Protein AF-A0A852AFG5-F1 (afdb_monomer)

Organism: Calcarius ornatus (NCBI:txid198940)

Structure (mmCIF, N/CA/C/O backbone):
data_AF-A0A852AFG5-F1
#
_entry.id   AF-A0A852AFG5-F1
#
loop_
_atom_site.group_PDB
_atom_site.id
_atom_site.type_symbol
_atom_site.label_atom_id
_atom_site.label_alt_id
_atom_site.label_comp_id
_atom_site.label_asym_id
_atom_site.label_entity_id
_atom_site.label_seq_id
_atom_site.pdbx_PDB_ins_code
_atom_site.Cartn_x
_atom_site.Cartn_y
_atom_site.Cartn_z
_atom_site.occupancy
_atom_site.B_iso_or_equiv
_atom_site.auth_seq_id
_atom_site.auth_comp_id
_atom_site.auth_asym_id
_atom_site.auth_atom_id
_atom_site.pdbx_PDB_model_num
ATOM 1 N N . HIS A 1 1 ? 44.224 0.979 -9.427 1.00 40.16 1 HIS A N 1
ATOM 2 C CA . HIS A 1 1 ? 42.988 0.787 -10.211 1.00 40.16 1 HIS A CA 1
ATOM 3 C C . HIS A 1 1 ? 42.271 -0.409 -9.610 1.00 40.16 1 HIS A C 1
ATOM 5 O O . HIS A 1 1 ? 42.858 -1.481 -9.607 1.00 40.16 1 HIS A O 1
ATOM 11 N N . GLY A 1 2 ? 41.096 -0.213 -9.014 1.00 33.81 2 GLY A N 1
ATOM 12 C CA . GLY A 1 2 ? 40.352 -1.290 -8.356 1.00 33.81 2 GLY A CA 1
ATOM 13 C C . GLY A 1 2 ? 39.454 -0.763 -7.244 1.00 33.81 2 GLY A C 1
ATOM 14 O O . GLY A 1 2 ? 39.761 -0.951 -6.075 1.00 33.81 2 GLY A O 1
ATOM 15 N N . ALA A 1 3 ? 38.385 -0.059 -7.615 1.00 39.53 3 ALA A N 1
ATOM 16 C CA . ALA A 1 3 ? 37.246 0.172 -6.736 1.00 39.53 3 ALA A CA 1
ATOM 17 C C . ALA A 1 3 ? 36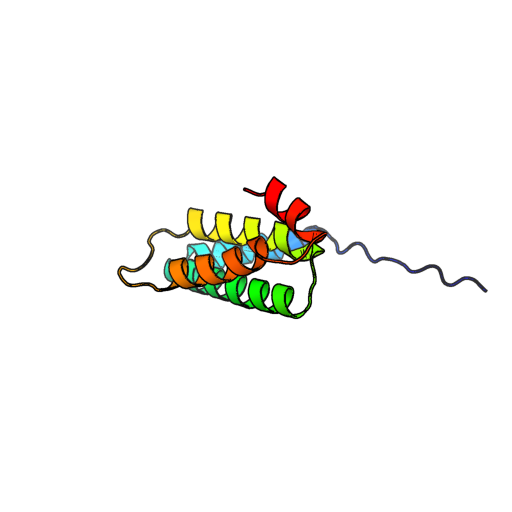.184 -0.856 -7.136 1.00 39.53 3 ALA A C 1
ATOM 19 O O . ALA A 1 3 ? 35.679 -0.798 -8.255 1.00 39.53 3 ALA A O 1
ATOM 20 N N . MET A 1 4 ? 35.903 -1.824 -6.266 1.00 41.78 4 MET A N 1
ATOM 21 C CA . MET A 1 4 ? 34.766 -2.725 -6.426 1.00 41.78 4 MET A CA 1
ATOM 22 C C . MET A 1 4 ? 33.826 -2.447 -5.262 1.00 41.78 4 MET A C 1
ATOM 24 O O . MET A 1 4 ? 34.205 -2.591 -4.103 1.00 41.78 4 MET A O 1
ATOM 28 N N . SER A 1 5 ? 32.656 -1.920 -5.616 1.00 44.03 5 SER A N 1
ATOM 29 C CA . SER A 1 5 ? 31.595 -1.481 -4.724 1.00 44.03 5 SER A CA 1
ATOM 30 C C . SER A 1 5 ? 31.199 -2.568 -3.735 1.00 44.03 5 SER A C 1
ATOM 32 O O . SER A 1 5 ? 30.710 -3.629 -4.123 1.00 44.03 5 SER A O 1
ATOM 34 N N . ASP A 1 6 ? 31.352 -2.252 -2.455 1.00 38.69 6 ASP A N 1
ATOM 35 C CA . ASP A 1 6 ? 30.723 -2.960 -1.352 1.00 38.69 6 ASP A CA 1
ATOM 36 C C . ASP A 1 6 ? 29.225 -2.605 -1.386 1.00 38.69 6 ASP A C 1
ATOM 38 O O . ASP A 1 6 ? 28.796 -1.548 -0.916 1.00 38.69 6 ASP A O 1
ATOM 42 N N . HIS A 1 7 ? 28.418 -3.439 -2.050 1.00 47.38 7 HIS A N 1
ATOM 43 C CA . HIS A 1 7 ? 26.970 -3.427 -1.863 1.00 47.38 7 HIS A CA 1
ATOM 44 C C . HIS A 1 7 ? 26.711 -3.902 -0.434 1.00 47.38 7 HIS A C 1
ATOM 46 O O . HIS A 1 7 ? 26.542 -5.093 -0.185 1.00 47.38 7 HIS A O 1
ATOM 52 N N . ALA A 1 8 ? 26.732 -2.953 0.501 1.00 41.59 8 ALA A N 1
ATOM 53 C CA . ALA A 1 8 ? 26.465 -3.180 1.907 1.00 41.59 8 ALA A CA 1
ATOM 54 C C . ALA A 1 8 ? 25.119 -3.901 2.066 1.00 41.59 8 ALA A C 1
ATOM 56 O O . ALA A 1 8 ? 24.043 -3.308 1.962 1.00 41.59 8 ALA A O 1
ATOM 57 N N . SER A 1 9 ? 25.185 -5.204 2.320 1.00 51.47 9 SER A N 1
ATOM 58 C CA . SER A 1 9 ? 24.075 -5.995 2.822 1.00 51.47 9 SER A CA 1
ATOM 59 C C . SER A 1 9 ? 23.673 -5.420 4.179 1.00 51.47 9 SER A C 1
ATOM 61 O O . SER A 1 9 ? 24.374 -5.605 5.175 1.00 51.47 9 SER A O 1
ATOM 63 N N . VAL A 1 10 ? 22.567 -4.673 4.206 1.00 51.81 10 VAL A N 1
ATOM 64 C CA . VAL A 1 10 ? 21.963 -4.152 5.438 1.00 51.81 10 VAL A CA 1
ATOM 65 C C . VAL A 1 10 ? 21.679 -5.338 6.375 1.00 51.81 10 VAL A C 1
ATOM 67 O O . VAL A 1 10 ? 21.017 -6.286 5.949 1.00 51.81 10 VAL A O 1
ATOM 70 N N . PRO A 1 11 ? 22.150 -5.336 7.638 1.00 49.28 11 PRO A N 1
ATOM 71 C CA . PRO A 1 11 ? 21.946 -6.467 8.536 1.00 49.28 11 PRO A CA 1
ATOM 72 C C . PRO A 1 11 ? 20.460 -6.676 8.850 1.00 49.28 11 PRO A C 1
ATOM 74 O O . PRO A 1 11 ? 19.794 -5.794 9.398 1.00 49.28 11 PRO A O 1
ATOM 77 N N . THR A 1 12 ? 19.965 -7.885 8.581 1.00 58.12 12 THR A N 1
ATOM 78 C CA . THR A 1 12 ? 18.589 -8.348 8.830 1.00 58.12 12 THR A CA 1
ATOM 79 C C . THR A 1 12 ? 18.092 -8.050 10.250 1.00 58.12 12 THR A C 1
ATOM 81 O O . THR A 1 12 ? 16.913 -7.777 10.436 1.00 58.12 12 THR A O 1
ATOM 84 N N . ALA A 1 13 ? 18.974 -8.008 11.255 1.00 52.44 13 ALA A N 1
ATOM 85 C CA . ALA A 1 13 ? 18.602 -7.713 12.641 1.00 52.44 13 ALA A CA 1
ATOM 86 C C . ALA A 1 13 ? 18.045 -6.288 12.843 1.00 52.44 13 ALA A C 1
ATOM 88 O O . ALA A 1 13 ? 17.086 -6.112 13.591 1.00 52.44 13 ALA A O 1
ATOM 89 N N . GLY A 1 14 ? 18.593 -5.278 12.155 1.00 52.34 14 GLY A N 1
ATOM 90 C CA . GLY A 1 14 ? 18.101 -3.895 12.251 1.00 52.34 14 GLY A CA 1
ATOM 91 C C . GLY A 1 14 ? 16.737 -3.706 11.580 1.00 52.34 14 GLY A C 1
ATOM 92 O O . GLY A 1 14 ? 15.913 -2.922 12.048 1.00 52.34 14 GLY A O 1
ATOM 93 N N . LEU A 1 15 ? 16.481 -4.483 10.524 1.00 54.31 15 LEU A N 1
ATOM 94 C CA . LEU A 1 15 ? 15.186 -4.549 9.851 1.00 54.31 15 LEU A CA 1
ATOM 95 C C . LEU A 1 15 ? 14.159 -5.332 10.689 1.00 54.31 15 LEU A C 1
ATOM 97 O O . LEU A 1 15 ? 13.062 -4.852 10.921 1.00 54.31 15 LEU A O 1
ATOM 101 N N . CYS A 1 16 ? 14.505 -6.484 11.264 1.00 54.69 16 CYS A N 1
ATOM 102 C CA . CYS A 1 16 ? 13.579 -7.238 12.119 1.00 54.69 16 CYS A CA 1
ATOM 103 C C . CYS A 1 16 ? 13.159 -6.471 13.386 1.00 54.69 16 CYS A C 1
ATOM 105 O O . CYS A 1 16 ? 11.990 -6.518 13.770 1.00 54.69 16 CYS A O 1
ATOM 107 N N . LEU A 1 17 ? 14.084 -5.729 14.008 1.00 56.28 17 LEU A N 1
ATOM 108 C CA . LEU A 1 17 ? 13.782 -4.867 15.157 1.00 56.28 17 LEU A CA 1
ATOM 109 C C . LEU A 1 17 ? 12.798 -3.750 14.792 1.00 56.28 17 LEU A C 1
ATOM 111 O O . LEU A 1 17 ? 11.932 -3.406 15.601 1.00 56.28 17 LEU A O 1
ATOM 115 N N . ASN A 1 18 ? 12.897 -3.208 13.573 1.00 71.56 18 ASN A N 1
ATOM 116 C CA . ASN A 1 18 ? 11.961 -2.195 13.105 1.00 71.56 18 ASN A CA 1
ATOM 117 C C . ASN A 1 18 ? 10.586 -2.792 12.773 1.00 71.56 18 ASN A C 1
ATOM 119 O O . ASN A 1 18 ? 9.593 -2.195 13.174 1.00 71.56 18 ASN A O 1
ATOM 123 N N . CYS A 1 19 ? 10.516 -3.988 12.175 1.00 68.25 19 CYS A N 1
ATOM 124 C CA . CYS A 1 19 ? 9.256 -4.656 11.849 1.00 68.25 19 CYS A CA 1
ATOM 125 C C . CYS A 1 19 ? 8.464 -4.997 13.109 1.00 68.25 19 CYS A C 1
ATOM 127 O O . CYS A 1 19 ? 7.270 -4.722 13.179 1.00 68.25 19 CYS A O 1
ATOM 129 N N . TRP A 1 20 ? 9.135 -5.549 14.122 1.00 69.81 20 TRP A N 1
ATOM 130 C CA . TRP A 1 20 ? 8.486 -5.925 15.374 1.00 69.81 20 TRP A CA 1
ATOM 131 C C . TRP A 1 20 ? 8.016 -4.692 16.157 1.00 69.81 20 TRP A C 1
ATOM 133 O O . TRP A 1 20 ? 6.887 -4.652 16.635 1.00 69.81 20 TRP A O 1
ATOM 143 N N . SER A 1 21 ? 8.832 -3.632 16.194 1.00 75.25 21 SER A N 1
ATOM 144 C CA . SER A 1 21 ? 8.447 -2.356 16.817 1.00 75.25 21 SER A CA 1
ATOM 145 C C . SER A 1 21 ? 7.280 -1.676 16.090 1.00 75.25 21 SER A C 1
ATOM 147 O O . SER A 1 21 ? 6.405 -1.100 16.734 1.00 75.25 21 SER A O 1
ATOM 149 N N . LEU A 1 22 ? 7.241 -1.750 14.754 1.00 75.38 22 LEU A N 1
ATOM 150 C CA . LEU A 1 22 ? 6.116 -1.278 13.942 1.00 75.38 22 LEU A CA 1
ATOM 151 C C . LEU A 1 22 ? 4.859 -2.095 14.217 1.00 75.38 22 LEU A C 1
ATOM 153 O O . LEU A 1 22 ? 3.799 -1.518 14.420 1.00 75.38 22 LEU A O 1
ATOM 1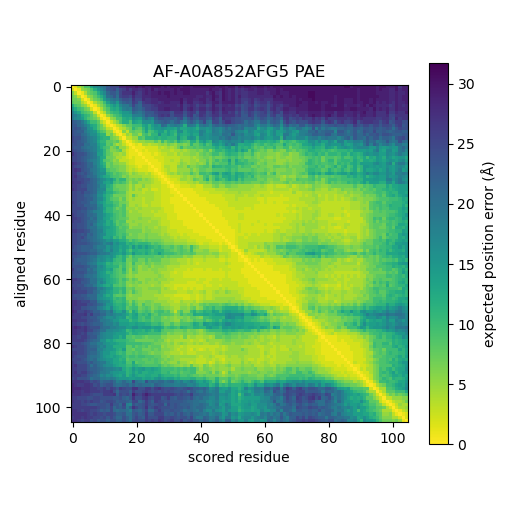57 N N . GLN A 1 23 ? 4.975 -3.419 14.258 1.00 77.00 23 GLN A N 1
ATOM 158 C CA . GLN A 1 23 ? 3.847 -4.300 14.530 1.00 77.00 23 GLN A CA 1
ATOM 159 C C . GLN A 1 23 ? 3.256 -4.029 15.917 1.00 77.00 23 GLN A C 1
ATOM 161 O O . GLN A 1 23 ? 2.041 -3.890 16.039 1.00 77.00 23 GLN A O 1
ATOM 166 N N . GLU A 1 24 ? 4.096 -3.856 16.936 1.00 80.00 24 GLU A N 1
ATOM 167 C CA . GLU A 1 24 ? 3.663 -3.473 18.282 1.00 80.00 24 GLU A CA 1
ATOM 168 C C . GLU A 1 24 ? 3.001 -2.091 18.309 1.00 80.00 24 GLU A C 1
ATOM 170 O O . GLU A 1 24 ? 1.967 -1.912 18.949 1.00 80.00 24 GLU A O 1
ATOM 175 N N . LEU A 1 25 ? 3.552 -1.101 17.598 1.00 81.12 25 LEU A N 1
ATOM 176 C CA . LEU A 1 25 ? 2.956 0.235 17.509 1.00 81.12 25 LEU A CA 1
ATOM 177 C C . LEU A 1 25 ? 1.569 0.187 16.862 1.00 81.12 25 LEU A C 1
ATOM 179 O O . LEU A 1 25 ? 0.629 0.822 17.338 1.00 81.12 25 LEU A O 1
ATOM 183 N N . VAL A 1 26 ? 1.447 -0.560 15.771 1.00 80.56 26 VAL A N 1
ATOM 184 C CA . VAL A 1 26 ? 0.229 -0.621 14.970 1.00 80.56 26 VAL A CA 1
ATOM 185 C C . VAL A 1 26 ? -0.848 -1.458 15.676 1.00 80.56 26 VAL A C 1
ATOM 187 O O . VAL A 1 26 ? -2.017 -1.096 15.636 1.00 80.56 26 VAL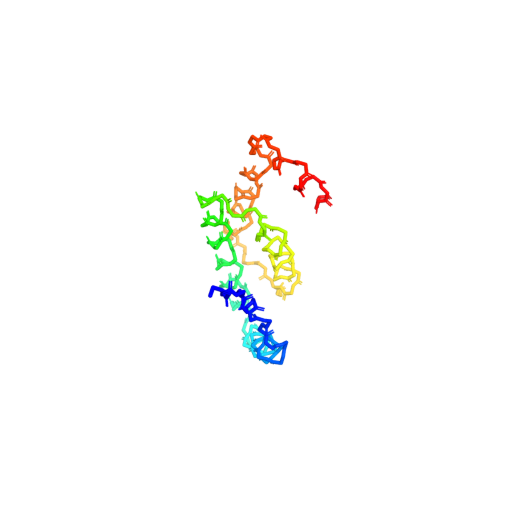 A O 1
ATOM 190 N N . SER A 1 27 ? -0.459 -2.483 16.440 1.00 77.06 27 SER A N 1
ATOM 191 C CA . SER A 1 27 ? -1.385 -3.315 17.228 1.00 77.06 27 SER A CA 1
ATOM 192 C C . SER A 1 27 ? -2.014 -2.585 18.424 1.00 77.06 27 SER A C 1
ATOM 194 O O . SER A 1 27 ? -3.032 -3.031 18.948 1.00 77.06 27 SER A O 1
ATOM 196 N N . ARG A 1 28 ? -1.428 -1.468 18.880 1.00 80.50 28 ARG A N 1
ATOM 197 C CA . ARG A 1 28 ? -1.915 -0.707 20.048 1.00 80.50 28 ARG A CA 1
ATOM 198 C C . ARG A 1 28 ? -3.172 0.115 19.779 1.00 80.50 28 ARG A C 1
ATOM 200 O O . ARG A 1 28 ? -3.902 0.398 20.723 1.00 80.50 28 ARG A O 1
ATOM 207 N N . ASP A 1 29 ? -3.402 0.520 18.534 1.00 79.75 29 ASP A N 1
ATOM 208 C CA . ASP A 1 29 ? -4.547 1.344 18.149 1.00 79.75 29 ASP A CA 1
ATOM 209 C C . ASP A 1 29 ? -5.006 0.964 16.738 1.00 79.75 29 ASP A C 1
ATOM 211 O O . ASP A 1 29 ? -4.225 0.993 15.788 1.00 79.75 29 ASP A O 1
ATOM 215 N N . ALA A 1 30 ? -6.289 0.635 16.590 1.00 73.12 30 ALA A N 1
ATOM 216 C CA . ALA A 1 30 ? -6.892 0.273 15.309 1.00 73.12 30 ALA A CA 1
ATOM 217 C C . ALA A 1 30 ? -6.681 1.340 14.212 1.00 73.12 30 ALA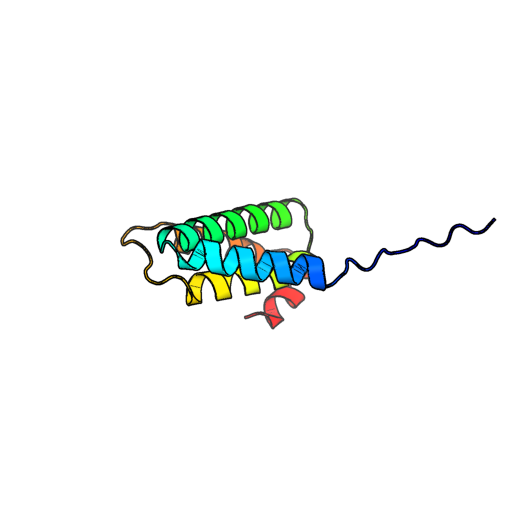 A C 1
ATOM 219 O O . ALA A 1 30 ? -6.521 1.003 13.038 1.00 73.12 30 ALA A O 1
ATOM 220 N N . GLY A 1 31 ? -6.639 2.620 14.583 1.00 78.38 31 GLY A N 1
ATOM 221 C CA . GLY A 1 31 ? -6.363 3.742 13.693 1.00 78.38 31 GLY A CA 1
ATOM 222 C C . GLY A 1 31 ? -4.930 3.764 13.161 1.00 78.38 31 GLY A C 1
ATOM 223 O O . GLY A 1 31 ? -4.696 4.278 12.066 1.00 78.38 31 GLY A O 1
ATOM 224 N N . ASN A 1 32 ? -3.972 3.137 13.848 1.00 84.88 32 ASN A N 1
ATOM 225 C CA . ASN A 1 32 ? -2.592 3.061 13.366 1.00 84.88 32 ASN A CA 1
ATOM 226 C C . ASN A 1 32 ? -2.469 2.193 12.110 1.00 84.88 32 ASN A C 1
ATOM 228 O O . ASN A 1 32 ? -1.623 2.483 11.262 1.00 84.88 32 ASN A O 1
ATOM 232 N N . TYR A 1 33 ? -3.326 1.176 11.944 1.00 81.94 33 TYR A N 1
ATOM 233 C CA . TYR A 1 33 ? -3.383 0.397 10.702 1.00 81.94 33 TYR A CA 1
ATOM 234 C C . TYR A 1 33 ? -3.837 1.264 9.529 1.00 81.94 33 TYR A C 1
ATOM 236 O O . TYR A 1 33 ? -3.267 1.172 8.446 1.00 81.94 33 TYR A O 1
ATOM 244 N N . LEU A 1 34 ? -4.801 2.163 9.741 1.00 82.94 34 LEU A N 1
ATOM 245 C CA . LEU A 1 34 ? -5.260 3.083 8.696 1.00 82.94 34 LEU A CA 1
ATOM 246 C C . LEU A 1 34 ? -4.150 4.053 8.287 1.00 82.94 34 LEU A C 1
ATOM 248 O O . LEU A 1 34 ? -3.883 4.207 7.098 1.00 82.94 34 LEU A O 1
ATOM 252 N N . ILE A 1 35 ? -3.441 4.632 9.260 1.00 86.06 35 ILE A N 1
ATOM 253 C CA . ILE A 1 35 ? -2.287 5.508 9.002 1.00 86.06 35 ILE A CA 1
ATOM 254 C C . ILE A 1 35 ? -1.188 4.747 8.247 1.00 86.06 35 ILE A C 1
ATOM 256 O O . ILE A 1 35 ? -0.565 5.289 7.330 1.00 86.06 35 ILE A O 1
ATOM 260 N N . LEU A 1 36 ? -0.939 3.488 8.617 1.00 86.06 36 LEU A N 1
ATOM 261 C CA . LEU A 1 36 ? 0.019 2.632 7.926 1.00 86.06 36 LEU A CA 1
ATOM 262 C C . LEU A 1 36 ? -0.398 2.411 6.466 1.00 86.06 36 LEU A C 1
ATOM 264 O O . LEU A 1 36 ? 0.419 2.619 5.571 1.00 86.06 36 LEU A O 1
ATOM 268 N N . VAL A 1 37 ? -1.663 2.063 6.215 1.00 85.94 37 VAL A N 1
ATOM 269 C CA . VAL A 1 37 ? -2.190 1.877 4.857 1.00 85.94 37 VAL A CA 1
ATOM 270 C C . VAL A 1 37 ? -2.092 3.168 4.042 1.00 85.94 37 VAL A C 1
ATOM 272 O O . VAL A 1 37 ? -1.643 3.133 2.898 1.00 85.94 37 VAL A O 1
ATOM 275 N N . GLU A 1 38 ? -2.423 4.325 4.616 1.00 86.81 38 GLU A N 1
ATOM 276 C CA . GLU A 1 38 ? -2.281 5.613 3.928 1.00 86.81 38 GLU A CA 1
ATOM 277 C C . GLU A 1 38 ? -0.834 5.919 3.539 1.00 86.81 38 GLU A C 1
ATOM 279 O O . GLU A 1 38 ? -0.584 6.378 2.421 1.00 86.81 38 GLU A O 1
ATOM 284 N N . LYS A 1 39 ? 0.125 5.634 4.427 1.00 88.88 39 LYS A N 1
ATOM 285 C CA . LYS A 1 39 ? 1.555 5.788 4.133 1.00 88.88 39 LYS A CA 1
ATOM 286 C C . LYS A 1 39 ? 2.017 4.839 3.037 1.00 88.88 39 LYS A C 1
ATOM 288 O O . LYS A 1 39 ? 2.776 5.260 2.166 1.00 88.88 39 LYS A O 1
ATOM 293 N N . ILE A 1 40 ? 1.550 3.590 3.049 1.00 88.44 40 ILE A N 1
ATOM 294 C CA . ILE A 1 40 ? 1.856 2.620 1.992 1.00 88.44 40 ILE A CA 1
ATOM 295 C C . ILE A 1 40 ? 1.314 3.125 0.656 1.00 88.44 40 ILE A C 1
ATOM 297 O O . ILE A 1 40 ? 2.049 3.131 -0.326 1.00 88.44 40 ILE A O 1
ATOM 301 N N . LEU A 1 41 ? 0.077 3.626 0.613 1.00 86.62 41 LEU A N 1
ATOM 302 C CA . LEU A 1 41 ? -0.518 4.178 -0.607 1.00 86.62 41 LEU A CA 1
ATOM 303 C C . LEU A 1 41 ? 0.221 5.422 -1.109 1.00 86.62 41 LEU A C 1
ATOM 305 O O . LEU A 1 41 ? 0.468 5.540 -2.307 1.00 86.62 41 LEU A O 1
ATOM 309 N N . ALA A 1 42 ? 0.607 6.332 -0.211 1.00 88.00 42 ALA A N 1
ATOM 310 C CA . ALA A 1 42 ? 1.419 7.493 -0.569 1.00 88.00 42 ALA A CA 1
ATOM 311 C C . ALA A 1 42 ? 2.765 7.058 -1.164 1.00 88.00 42 ALA A C 1
ATOM 313 O O . ALA A 1 42 ? 3.140 7.523 -2.239 1.00 88.00 42 ALA A O 1
ATOM 314 N N . LYS A 1 43 ? 3.440 6.093 -0.526 1.00 87.31 43 LYS A N 1
ATOM 315 C CA . LYS A 1 43 ? 4.718 5.574 -1.015 1.00 87.31 43 LYS A CA 1
ATOM 316 C C . LYS A 1 43 ? 4.587 4.849 -2.350 1.00 87.31 43 LYS A C 1
ATOM 318 O O . LYS A 1 43 ? 5.443 4.979 -3.215 1.00 87.31 43 LYS A O 1
ATOM 323 N N . THR A 1 44 ? 3.500 4.109 -2.518 1.00 84.44 44 THR A N 1
ATOM 324 C CA . THR A 1 44 ? 3.174 3.407 -3.759 1.00 84.44 44 THR A CA 1
ATOM 325 C C . THR A 1 44 ? 2.973 4.403 -4.899 1.00 84.44 44 THR A C 1
ATOM 327 O O . THR A 1 44 ? 3.488 4.186 -5.990 1.00 84.44 44 THR A O 1
ATOM 330 N N . LYS A 1 45 ? 2.320 5.540 -4.637 1.00 84.25 45 LYS A N 1
ATOM 331 C CA . LYS A 1 45 ? 2.180 6.620 -5.617 1.00 84.25 45 LYS A CA 1
ATOM 332 C C . LYS A 1 45 ? 3.516 7.294 -5.954 1.00 84.25 45 LYS A C 1
ATOM 334 O O . LYS A 1 45 ? 3.775 7.538 -7.123 1.00 84.25 45 LYS A O 1
ATOM 339 N N . GLU A 1 46 ? 4.381 7.550 -4.971 1.00 87.00 46 GLU A N 1
ATOM 340 C CA . GLU A 1 46 ? 5.737 8.067 -5.236 1.00 87.00 46 GLU A CA 1
ATOM 341 C C . GLU A 1 46 ? 6.535 7.117 -6.135 1.00 87.00 46 GLU A C 1
ATOM 343 O O . GLU A 1 46 ? 7.135 7.551 -7.111 1.00 87.00 46 GLU A O 1
ATOM 348 N N . VAL A 1 47 ? 6.505 5.816 -5.823 1.00 83.62 47 VAL A N 1
ATOM 349 C CA . VAL A 1 47 ? 7.144 4.763 -6.626 1.00 83.62 47 VAL A CA 1
ATOM 350 C C . VAL A 1 47 ? 6.558 4.712 -8.034 1.00 83.62 47 VAL A C 1
ATOM 352 O O . VAL A 1 47 ? 7.287 4.486 -9.004 1.00 83.62 47 VAL A O 1
ATOM 355 N N . GLN A 1 48 ? 5.251 4.958 -8.149 1.00 77.44 48 GLN A N 1
ATOM 356 C CA . GLN A 1 48 ? 4.582 5.071 -9.431 1.00 77.44 48 GLN A CA 1
ATOM 357 C C . GLN A 1 48 ? 5.135 6.259 -10.243 1.00 77.44 48 GLN A C 1
ATOM 359 O O . GLN A 1 48 ? 5.528 6.115 -11.395 1.00 77.44 48 GLN A O 1
ATOM 364 N N . GLU A 1 49 ? 5.224 7.439 -9.634 1.00 82.12 49 GLU A N 1
ATOM 365 C CA . GLU A 1 49 ? 5.743 8.651 -10.278 1.00 82.12 49 GLU A CA 1
ATOM 366 C C . GLU A 1 49 ? 7.239 8.540 -10.625 1.00 82.12 49 GLU A C 1
ATOM 368 O O . GLU A 1 49 ? 7.671 9.030 -11.669 1.00 82.12 49 GLU A O 1
ATOM 373 N N . SER A 1 50 ? 8.030 7.854 -9.793 1.00 81.75 50 SER A N 1
ATOM 374 C CA . SER A 1 50 ? 9.469 7.656 -9.997 1.00 81.75 50 SER A CA 1
ATOM 375 C C . SER A 1 50 ? 9.824 6.460 -10.886 1.00 81.75 50 SER A C 1
ATOM 377 O O . SER A 1 50 ? 11.006 6.245 -11.147 1.00 81.75 50 SER A O 1
ATOM 379 N N . CYS A 1 51 ? 8.836 5.679 -11.342 1.00 76.75 51 CYS A N 1
ATOM 380 C CA . CYS A 1 51 ? 9.034 4.455 -12.128 1.00 76.75 51 CYS A CA 1
ATOM 381 C C . CYS A 1 51 ? 9.969 3.423 -11.449 1.00 76.75 51 CYS A C 1
ATOM 383 O O . CYS A 1 51 ? 10.777 2.783 -12.122 1.00 76.75 51 CYS A O 1
ATOM 385 N N . ASP A 1 52 ? 9.888 3.257 -10.121 1.00 73.75 52 ASP A N 1
ATOM 386 C CA . ASP A 1 52 ? 10.738 2.308 -9.373 1.00 73.75 52 ASP A CA 1
ATOM 387 C C . ASP A 1 52 ? 10.065 0.933 -9.202 1.00 73.75 52 ASP A C 1
ATOM 389 O O . ASP A 1 52 ? 9.511 0.571 -8.161 1.00 73.75 52 ASP A O 1
ATOM 393 N N . TYR A 1 53 ? 10.100 0.140 -10.269 1.00 72.06 53 TYR A N 1
ATOM 394 C CA . TYR A 1 53 ? 9.356 -1.119 -10.368 1.00 72.06 53 TYR A CA 1
ATOM 395 C C . TYR A 1 53 ? 9.757 -2.187 -9.339 1.00 72.06 53 TYR A C 1
ATOM 397 O O . TYR A 1 53 ? 8.945 -3.054 -9.015 1.00 72.06 53 TYR A O 1
ATOM 405 N N . GLY A 1 54 ? 10.974 -2.121 -8.785 1.00 76.94 54 GLY A N 1
ATOM 406 C CA . GLY A 1 54 ? 11.457 -3.091 -7.797 1.00 76.94 54 GLY A CA 1
ATOM 407 C C . GLY A 1 54 ? 10.697 -3.036 -6.469 1.00 76.94 54 GLY A C 1
ATOM 408 O O . GLY A 1 54 ? 10.693 -4.007 -5.712 1.00 76.94 54 GLY A O 1
ATOM 409 N N . LEU A 1 55 ? 10.020 -1.916 -6.197 1.00 78.88 55 LEU A N 1
ATOM 410 C CA . LEU A 1 55 ? 9.301 -1.688 -4.947 1.00 78.88 55 LEU A CA 1
ATOM 411 C C . LEU A 1 55 ? 7.792 -1.945 -5.047 1.00 78.88 55 LEU A C 1
ATOM 413 O O . LEU A 1 55 ? 7.112 -1.954 -4.024 1.00 78.88 55 LEU A O 1
ATOM 417 N N . VAL A 1 56 ? 7.258 -2.215 -6.241 1.00 77.06 56 VAL A N 1
ATOM 418 C CA . VAL A 1 56 ? 5.811 -2.404 -6.450 1.00 77.06 56 VAL A CA 1
ATOM 419 C C . VAL A 1 56 ? 5.305 -3.662 -5.751 1.00 77.06 56 VAL A C 1
ATOM 421 O O . VAL A 1 56 ? 4.383 -3.589 -4.940 1.00 77.06 56 VAL A O 1
ATOM 424 N N . THR A 1 57 ? 5.948 -4.803 -6.001 1.00 77.31 57 THR A N 1
ATOM 425 C CA . THR A 1 57 ? 5.644 -6.090 -5.358 1.00 77.31 57 THR A CA 1
ATOM 426 C C . THR A 1 57 ? 5.680 -6.011 -3.828 1.00 77.31 57 THR A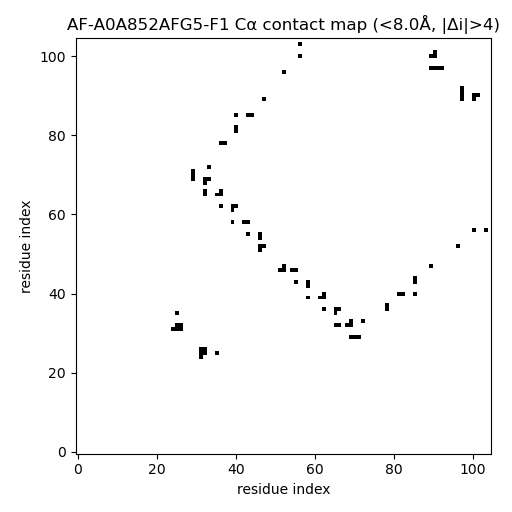 C 1
ATOM 428 O O . THR A 1 57 ? 4.675 -6.348 -3.196 1.00 77.31 57 THR A O 1
ATOM 431 N N . PRO A 1 58 ? 6.772 -5.545 -3.184 1.00 80.56 58 PRO A N 1
ATOM 432 C CA . PRO A 1 58 ? 6.808 -5.470 -1.727 1.00 80.56 58 PRO A CA 1
ATOM 433 C C . PRO A 1 58 ? 5.795 -4.468 -1.155 1.00 80.56 58 PRO A C 1
ATOM 435 O O . PRO A 1 58 ? 5.234 -4.737 -0.095 1.00 80.56 58 PRO A O 1
ATOM 438 N N . LEU A 1 59 ? 5.497 -3.358 -1.841 1.00 82.12 59 LEU A N 1
ATOM 439 C CA . LEU A 1 59 ? 4.469 -2.411 -1.392 1.00 82.12 59 LEU A CA 1
ATOM 440 C C . LEU A 1 59 ? 3.049 -2.978 -1.516 1.00 82.12 59 LEU A C 1
ATOM 442 O O . LEU A 1 59 ? 2.235 -2.755 -0.623 1.00 82.12 59 LEU A O 1
ATOM 446 N N . ALA A 1 60 ? 2.754 -3.748 -2.567 1.00 82.56 60 ALA A N 1
ATOM 447 C CA . ALA A 1 60 ? 1.479 -4.448 -2.720 1.00 82.56 60 ALA A CA 1
ATOM 448 C C . ALA A 1 60 ? 1.268 -5.502 -1.619 1.00 82.56 60 ALA A C 1
ATOM 450 O O . ALA A 1 60 ? 0.211 -5.536 -0.988 1.00 82.56 60 ALA A O 1
ATOM 451 N N . LEU A 1 61 ? 2.294 -6.306 -1.316 1.00 81.31 61 LEU A N 1
ATOM 452 C CA . LEU A 1 61 ? 2.254 -7.280 -0.217 1.00 81.31 61 LEU A CA 1
ATOM 453 C C . LEU A 1 61 ? 2.097 -6.598 1.150 1.00 81.31 61 LEU A C 1
ATOM 455 O O . LEU A 1 61 ? 1.323 -7.050 1.999 1.00 81.31 61 LEU A O 1
ATOM 459 N N . LEU A 1 62 ? 2.798 -5.481 1.365 1.00 83.12 62 LEU A N 1
ATOM 460 C CA . LEU A 1 62 ? 2.697 -4.709 2.599 1.00 83.12 62 LEU A CA 1
ATOM 461 C C . LEU A 1 62 ? 1.304 -4.083 2.759 1.00 83.12 62 LEU A C 1
ATOM 463 O O . LEU A 1 62 ? 0.741 -4.125 3.848 1.00 83.12 62 LEU A O 1
ATOM 467 N N . PHE A 1 63 ? 0.714 -3.570 1.679 1.00 85.19 63 PHE A N 1
ATOM 468 C CA . PHE A 1 63 ? -0.664 -3.081 1.681 1.00 85.19 63 PHE A CA 1
ATOM 469 C C . PHE A 1 63 ? -1.650 -4.195 2.031 1.00 85.19 63 PHE A C 1
ATOM 471 O O . PHE A 1 63 ? -2.471 -4.026 2.929 1.00 85.19 63 PHE A O 1
ATOM 478 N N . TYR A 1 64 ? -1.541 -5.347 1.364 1.00 82.19 64 TYR A N 1
ATOM 479 C CA . TYR A 1 64 ? -2.437 -6.475 1.595 1.00 82.19 64 TYR A CA 1
ATOM 480 C C . TYR A 1 64 ? -2.366 -6.967 3.044 1.00 82.19 64 TYR A C 1
ATOM 482 O O . TYR A 1 64 ? -3.396 -7.121 3.697 1.00 82.19 64 TYR A O 1
ATOM 490 N N . SER A 1 65 ? -1.155 -7.129 3.588 1.00 79.50 65 SER A N 1
ATOM 491 C CA . SER A 1 65 ? -0.982 -7.486 5.000 1.00 79.50 65 SER A CA 1
ATOM 492 C C . SER A 1 65 ? -1.572 -6.428 5.938 1.00 79.50 65 SER A C 1
ATOM 494 O O . SER A 1 65 ? -2.336 -6.775 6.835 1.00 79.50 65 SER A O 1
ATOM 496 N N . ALA A 1 66 ? -1.307 -5.138 5.714 1.00 82.81 66 ALA A N 1
ATOM 497 C CA . ALA A 1 66 ? -1.833 -4.064 6.553 1.00 82.81 66 ALA A CA 1
ATOM 498 C C . ALA A 1 66 ? -3.370 -4.006 6.552 1.00 82.81 66 ALA A C 1
ATOM 500 O O . ALA A 1 66 ? -3.966 -3.763 7.598 1.00 82.81 66 ALA A O 1
ATOM 501 N N . VAL A 1 67 ? -4.010 -4.273 5.409 1.00 81.56 67 VAL A N 1
ATOM 502 C CA . VAL A 1 67 ? -5.474 -4.362 5.297 1.00 81.56 67 VAL A CA 1
ATOM 503 C C . VAL A 1 67 ? -6.018 -5.612 5.992 1.00 81.56 67 VAL A C 1
ATOM 505 O O . VAL A 1 67 ? -7.019 -5.508 6.693 1.00 81.56 67 VAL A O 1
ATOM 508 N N . LEU A 1 68 ? -5.366 -6.774 5.857 1.00 79.38 68 LEU A N 1
ATOM 509 C CA . LEU A 1 68 ? -5.785 -8.004 6.545 1.00 79.38 68 LEU A CA 1
ATOM 510 C C . LEU A 1 68 ? -5.708 -7.893 8.071 1.00 79.38 68 LEU A C 1
ATOM 512 O O . LEU A 1 68 ? -6.540 -8.468 8.770 1.00 79.38 68 LEU A O 1
ATOM 516 N N . TYR A 1 69 ? -4.707 -7.179 8.585 1.00 75.44 69 TYR A N 1
ATOM 517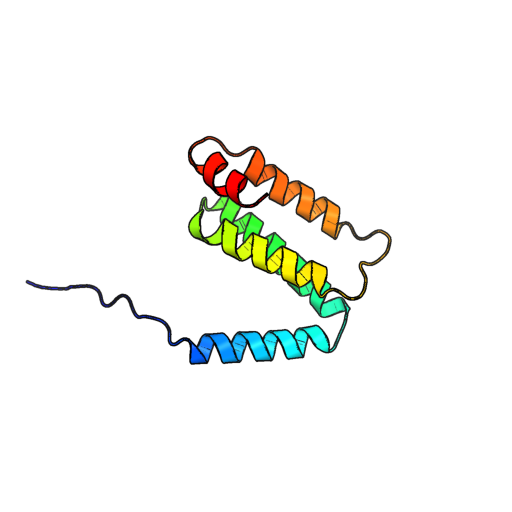 C CA . TYR A 1 69 ? -4.541 -6.961 10.021 1.00 75.44 69 TYR A CA 1
ATOM 518 C C . TYR A 1 69 ? -5.331 -5.756 10.550 1.00 75.44 69 TYR A C 1
ATOM 520 O O . TYR A 1 69 ? -5.409 -5.583 11.766 1.00 75.44 69 TYR A O 1
ATOM 528 N N . ALA A 1 70 ? -5.934 -4.939 9.679 1.00 78.38 70 ALA A N 1
ATOM 529 C CA . ALA A 1 70 ? -6.764 -3.822 10.105 1.00 78.38 70 ALA A CA 1
ATOM 530 C C . ALA A 1 70 ? -8.063 -4.356 10.742 1.00 78.38 70 ALA A C 1
ATOM 532 O O . ALA A 1 70 ? -8.860 -4.998 10.056 1.00 78.38 70 ALA A O 1
ATOM 533 N N . PRO A 1 71 ? -8.322 -4.084 12.035 1.00 70.44 71 PRO A N 1
ATOM 534 C CA . PRO A 1 71 ? -9.436 -4.705 12.750 1.00 70.44 71 PRO A CA 1
ATOM 535 C C . PRO A 1 71 ? -10.802 -4.286 12.191 1.00 70.44 71 PRO A C 1
ATOM 537 O O . PRO A 1 71 ? -11.696 -5.121 12.104 1.00 70.44 71 PRO A O 1
ATOM 540 N N . HIS A 1 72 ? -10.963 -3.027 11.765 1.00 74.25 72 HIS A N 1
ATOM 541 C CA . HIS A 1 72 ? -12.157 -2.536 11.074 1.00 74.25 72 HIS A CA 1
ATOM 542 C C . HIS A 1 72 ? -11.805 -1.350 10.168 1.00 74.25 72 HIS A C 1
ATOM 544 O O . HIS A 1 72 ? -11.067 -0.453 10.578 1.00 74.25 72 HIS A O 1
ATOM 550 N N . LEU A 1 73 ? -12.375 -1.307 8.959 1.00 73.62 73 LEU A N 1
ATOM 551 C CA . LEU A 1 73 ? -12.359 -0.096 8.137 1.00 73.62 73 LEU A CA 1
ATOM 552 C C . LEU A 1 73 ? -13.531 0.820 8.535 1.00 73.62 73 LEU A C 1
ATOM 554 O O . LEU A 1 73 ? -14.657 0.327 8.649 1.00 73.62 73 LEU A O 1
ATOM 558 N N . PRO A 1 74 ? -13.318 2.136 8.716 1.00 77.44 74 PRO A N 1
ATOM 559 C CA . PRO A 1 74 ? -14.399 3.053 9.052 1.00 77.44 74 PRO A CA 1
ATOM 560 C C . PRO A 1 74 ? -15.455 3.091 7.935 1.00 77.44 74 PRO A C 1
ATOM 562 O O . PRO A 1 74 ? -15.090 3.187 6.757 1.00 77.44 74 PRO A O 1
ATOM 565 N N . PRO A 1 75 ? -16.758 3.072 8.263 1.00 74.25 75 PRO A N 1
ATOM 566 C CA . PRO A 1 75 ? -17.802 3.281 7.268 1.00 74.25 75 PRO A CA 1
ATOM 567 C C . PRO A 1 75 ? -17.651 4.674 6.638 1.00 74.25 75 PRO A C 1
ATOM 569 O O . PRO A 1 75 ? -17.513 5.670 7.344 1.00 74.25 75 PRO A O 1
ATOM 572 N N . GLY A 1 76 ? -17.643 4.738 5.303 1.00 76.56 76 GLY A N 1
ATOM 573 C CA . GLY A 1 76 ? -17.392 5.975 4.550 1.00 76.56 76 GLY A CA 1
ATOM 574 C C . GLY A 1 76 ? -15.913 6.306 4.320 1.00 76.56 76 GLY A C 1
ATOM 575 O O . GLY A 1 76 ? -15.610 7.358 3.768 1.00 76.56 76 GLY A O 1
ATOM 576 N N . SER A 1 77 ? -14.984 5.427 4.712 1.00 79.19 77 SER A N 1
ATOM 577 C CA . SER A 1 77 ? -13.563 5.612 4.417 1.00 79.19 77 SER A CA 1
ATOM 578 C C . SER A 1 77 ? -13.279 5.504 2.914 1.00 79.19 77 SER A C 1
ATOM 580 O O . SER A 1 77 ? -13.572 4.490 2.280 1.00 79.19 77 SER A O 1
ATOM 582 N N . GLU A 1 78 ? -12.627 6.522 2.352 1.00 84.88 78 GLU A N 1
ATOM 583 C CA . GLU A 1 78 ? -12.178 6.539 0.951 1.00 84.88 78 GLU A CA 1
ATOM 584 C C . GLU A 1 78 ? -10.896 5.716 0.716 1.00 84.88 78 GLU A C 1
ATOM 586 O O . GLU A 1 78 ? -10.372 5.674 -0.396 1.00 84.88 78 GLU A O 1
ATOM 591 N N . LEU A 1 79 ? -10.379 5.037 1.745 1.00 82.38 79 LEU A N 1
ATOM 592 C CA . LEU A 1 79 ? -9.112 4.302 1.706 1.00 82.38 79 LEU A CA 1
ATOM 593 C C . LEU A 1 79 ? -9.084 3.238 0.598 1.00 82.38 79 LEU A C 1
ATOM 595 O O . LEU A 1 79 ? -8.120 3.162 -0.161 1.00 82.38 79 LEU A O 1
ATOM 599 N N . LEU A 1 80 ? -10.158 2.450 0.467 1.00 82.50 80 LEU A N 1
ATOM 600 C CA . LEU A 1 80 ? -10.272 1.425 -0.578 1.00 82.50 80 LEU A CA 1
ATOM 601 C C . LEU A 1 80 ? -10.404 2.039 -1.970 1.00 82.50 80 LEU A C 1
ATOM 603 O O . LEU A 1 80 ? -9.829 1.518 -2.920 1.00 82.50 80 LEU A O 1
ATOM 607 N N . LEU A 1 81 ? -11.123 3.158 -2.093 1.00 83.50 81 LEU A N 1
ATOM 608 C CA . LEU A 1 81 ? -11.268 3.872 -3.362 1.00 83.50 81 LEU A CA 1
ATOM 609 C C . LEU A 1 81 ? -9.914 4.431 -3.824 1.00 83.50 81 LEU A C 1
ATOM 611 O O . LEU A 1 81 ? -9.539 4.301 -4.990 1.00 83.50 81 LEU A O 1
ATOM 615 N N . LYS A 1 82 ? -9.144 4.991 -2.888 1.00 84.50 82 LYS A N 1
ATOM 616 C CA . LYS A 1 82 ? -7.781 5.472 -3.121 1.00 84.50 82 LYS A CA 1
ATOM 617 C C . LYS A 1 82 ? -6.843 4.327 -3.495 1.00 84.50 82 LYS A C 1
ATOM 619 O O . LYS A 1 82 ? -6.086 4.468 -4.450 1.00 84.50 82 LYS A O 1
ATOM 624 N N . ALA A 1 83 ? -6.927 3.194 -2.799 1.00 85.12 83 ALA A N 1
ATOM 625 C CA . ALA A 1 83 ? -6.165 1.999 -3.139 1.00 85.12 83 ALA A CA 1
ATOM 626 C C . ALA A 1 83 ? -6.499 1.499 -4.547 1.00 85.12 83 ALA A C 1
ATOM 628 O O . ALA A 1 83 ? -5.592 1.301 -5.347 1.00 85.12 83 ALA A O 1
ATOM 629 N N . ALA A 1 84 ? -7.784 1.377 -4.883 1.00 82.88 84 ALA A N 1
ATOM 630 C CA . ALA A 1 84 ? -8.225 0.963 -6.209 1.00 82.88 84 ALA A CA 1
ATOM 631 C C . ALA A 1 84 ? -7.688 1.895 -7.303 1.00 82.88 84 ALA A C 1
ATOM 633 O O . ALA A 1 84 ? -7.182 1.414 -8.308 1.00 82.88 84 ALA A O 1
ATOM 634 N N . SER A 1 85 ? -7.727 3.214 -7.089 1.00 83.88 85 SER A N 1
ATOM 635 C CA . SER A 1 85 ? -7.176 4.198 -8.030 1.00 83.88 85 SER A CA 1
ATOM 636 C C . SER A 1 85 ? -5.662 4.039 -8.231 1.00 83.88 85 SER A C 1
ATOM 638 O O . SER A 1 85 ? -5.187 3.997 -9.366 1.00 83.88 85 SER A O 1
ATOM 640 N N . VAL A 1 86 ? -4.908 3.876 -7.138 1.00 82.12 86 VAL A N 1
ATOM 641 C CA . VAL A 1 86 ? -3.452 3.669 -7.176 1.00 82.12 86 VAL A CA 1
ATOM 642 C C . VAL A 1 86 ? -3.112 2.359 -7.890 1.00 82.12 86 VAL A C 1
ATOM 644 O O . VAL A 1 86 ? -2.372 2.378 -8.869 1.00 82.12 86 VAL A O 1
ATOM 647 N N . TYR A 1 87 ? -3.703 1.235 -7.476 1.00 77.38 87 TYR A N 1
ATOM 648 C CA . TYR A 1 87 ? -3.436 -0.080 -8.070 1.00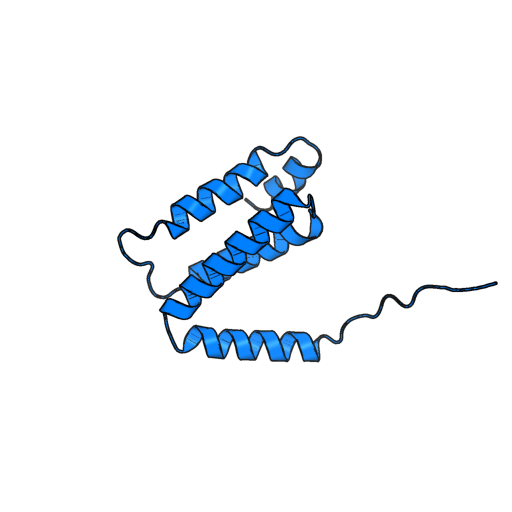 77.38 87 TYR A CA 1
ATOM 649 C C . TYR A 1 87 ? -3.905 -0.196 -9.522 1.00 77.38 87 TYR A C 1
ATOM 651 O O . TYR A 1 87 ? -3.207 -0.792 -10.338 1.00 77.38 87 TYR A O 1
ATOM 659 N N . HIS A 1 88 ? -5.023 0.434 -9.888 1.00 78.81 88 HIS A N 1
ATOM 660 C CA . HIS A 1 88 ? -5.462 0.508 -11.281 1.00 78.81 88 HIS A CA 1
ATOM 661 C C . HIS A 1 88 ? -4.431 1.229 -12.158 1.00 78.81 88 HIS A C 1
ATOM 663 O O . HIS A 1 88 ? -4.167 0.788 -13.274 1.00 78.81 88 HIS A O 1
ATOM 669 N N . GLY A 1 89 ? -3.790 2.280 -11.633 1.00 72.88 89 GLY A N 1
ATOM 670 C CA . GLY A 1 89 ? -2.673 2.953 -12.294 1.00 72.88 89 GLY A CA 1
ATOM 671 C C . GLY A 1 89 ? -1.554 1.992 -12.708 1.00 72.88 89 GLY A C 1
ATOM 672 O O . GLY A 1 89 ? -1.075 2.078 -13.840 1.00 72.88 89 GLY A O 1
ATOM 673 N N . PHE A 1 90 ? -1.212 1.019 -11.853 1.00 70.44 90 PHE A N 1
ATOM 674 C CA . PHE A 1 90 ? -0.220 -0.016 -12.176 1.00 70.44 90 PHE A CA 1
ATOM 675 C C . PHE A 1 90 ? -0.686 -0.991 -13.254 1.00 70.44 90 PHE A C 1
ATOM 677 O O . PHE A 1 90 ? 0.114 -1.400 -14.093 1.00 70.44 90 PHE A O 1
ATOM 684 N N . LEU A 1 91 ? -1.966 -1.365 -13.255 1.00 68.69 91 LEU A N 1
ATOM 685 C CA . LEU A 1 91 ? -2.519 -2.286 -14.255 1.00 68.69 91 LEU A CA 1
ATOM 686 C C . LEU A 1 91 ? -2.598 -1.650 -15.645 1.00 68.69 91 LEU A C 1
ATOM 688 O O . LEU A 1 91 ? -2.504 -2.345 -16.653 1.00 68.69 91 LEU A O 1
ATOM 692 N N . THR A 1 92 ? -2.735 -0.326 -15.706 1.00 70.25 92 THR A N 1
ATOM 693 C CA . THR A 1 92 ? -2.785 0.434 -16.962 1.00 70.25 92 THR A CA 1
ATOM 694 C C . THR A 1 92 ? -1.422 0.902 -17.478 1.00 70.25 92 THR A C 1
ATOM 696 O O . THR A 1 92 ? -1.365 1.632 -18.468 1.00 70.25 92 THR A O 1
ATOM 699 N N . TRP A 1 93 ? -0.319 0.521 -16.828 1.00 67.94 93 TRP A N 1
ATOM 700 C CA . TRP A 1 93 ? 1.011 1.009 -17.194 1.00 67.94 93 TRP A CA 1
ATOM 701 C C . TRP A 1 93 ? 1.511 0.399 -18.521 1.00 67.94 93 TRP A C 1
ATOM 703 O O . TRP A 1 93 ? 1.378 -0.814 -18.714 1.00 67.94 93 TRP A O 1
ATOM 713 N N . PRO A 1 94 ? 2.112 1.183 -19.445 1.00 56.97 94 PRO A N 1
ATOM 714 C CA . PRO A 1 94 ? 2.733 0.645 -20.657 1.00 56.97 94 PRO A CA 1
ATOM 715 C C . PRO A 1 94 ? 3.808 -0.430 -20.392 1.00 56.97 94 PRO A C 1
ATOM 717 O O . PRO A 1 94 ? 4.627 -0.323 -19.480 1.00 56.97 94 PRO A O 1
ATOM 720 N N . VAL A 1 95 ? 3.794 -1.467 -21.238 1.00 56.75 95 VAL A N 1
ATOM 721 C CA . VAL A 1 95 ? 4.740 -2.605 -21.309 1.00 56.75 95 VAL A CA 1
ATOM 722 C C . VAL A 1 95 ? 6.193 -2.095 -21.352 1.00 56.75 95 VAL A C 1
ATOM 724 O O . VAL A 1 95 ? 6.447 -1.114 -22.057 1.00 56.75 95 VAL A O 1
ATOM 727 N N . PRO A 1 96 ? 7.154 -2.716 -20.625 1.00 55.09 96 PRO A N 1
ATOM 728 C CA . PRO A 1 96 ? 7.208 -4.126 -20.189 1.00 55.09 96 PRO A CA 1
ATOM 729 C C . PRO A 1 96 ? 6.752 -4.446 -18.756 1.00 55.09 96 PRO A C 1
ATOM 731 O O . PRO A 1 96 ? 6.838 -5.593 -18.336 1.00 55.09 96 PRO A O 1
ATOM 734 N N . TYR A 1 97 ? 6.238 -3.478 -17.997 1.00 53.75 97 TYR A N 1
ATOM 735 C CA . TYR A 1 97 ? 6.008 -3.655 -16.551 1.00 53.75 97 TYR A CA 1
ATOM 736 C C . TYR A 1 97 ? 4.613 -4.177 -16.167 1.00 53.75 97 TYR A C 1
ATOM 738 O O . TYR A 1 97 ? 4.368 -4.496 -15.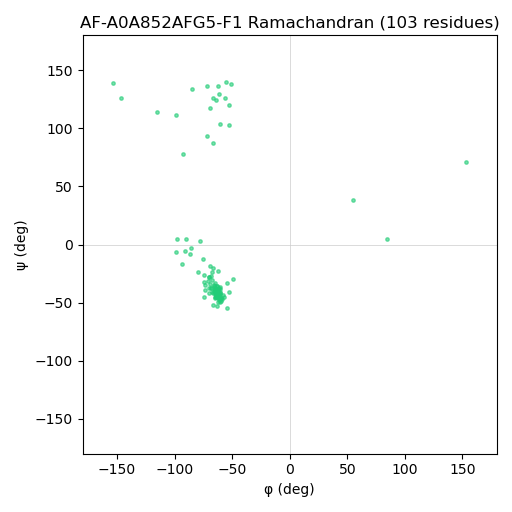005 1.00 53.75 97 TYR A O 1
ATOM 746 N N . CYS A 1 98 ? 3.716 -4.313 -17.148 1.00 54.78 98 CYS A N 1
ATOM 747 C CA . CYS A 1 98 ? 2.389 -4.918 -16.991 1.00 54.78 98 CYS A CA 1
ATOM 748 C C . CYS A 1 98 ? 2.474 -6.439 -16.711 1.00 54.78 98 CYS A C 1
ATOM 750 O O . CYS A 1 98 ? 1.611 -6.992 -16.035 1.00 54.78 98 CYS A O 1
ATOM 752 N N . ASP A 1 99 ? 3.537 -7.116 -17.171 1.00 53.78 99 ASP A N 1
ATOM 753 C CA . ASP A 1 99 ? 3.727 -8.555 -16.925 1.00 53.78 99 ASP A CA 1
ATOM 754 C C . ASP A 1 99 ? 4.129 -8.846 -15.469 1.00 53.78 99 ASP A C 1
ATOM 756 O O . ASP A 1 99 ? 3.664 -9.821 -14.885 1.00 53.78 99 ASP A O 1
ATOM 760 N N . THR A 1 100 ? 4.915 -7.966 -14.835 1.00 53.66 100 THR A N 1
ATOM 761 C CA . THR A 1 100 ? 5.337 -8.128 -13.430 1.00 53.66 100 THR A CA 1
ATOM 762 C C . THR A 1 100 ? 4.177 -7.948 -12.447 1.00 53.66 100 THR A C 1
ATOM 764 O O . THR A 1 100 ? 4.130 -8.618 -11.420 1.00 53.66 100 THR A O 1
ATOM 767 N N . SER A 1 101 ? 3.218 -7.064 -12.748 1.00 52.38 101 SER A N 1
ATOM 768 C CA . SER A 1 101 ? 2.012 -6.886 -11.928 1.00 52.38 101 SER A CA 1
ATOM 769 C C . SER A 1 101 ? 0.951 -7.961 -12.183 1.00 52.38 101 SER A C 1
ATOM 771 O O . SER A 1 101 ? 0.150 -8.238 -11.292 1.00 52.38 101 SER A O 1
ATOM 773 N N . ARG A 1 102 ? 0.961 -8.612 -13.355 1.00 52.53 102 ARG A N 1
ATOM 774 C CA . ARG A 1 102 ? 0.042 -9.711 -13.690 1.00 52.53 102 ARG A CA 1
ATOM 775 C C . ARG A 1 102 ? 0.321 -10.999 -12.905 1.00 52.53 102 ARG A C 1
ATOM 777 O O . ARG A 1 102 ? -0.620 -11.740 -12.665 1.00 52.53 102 ARG A O 1
ATOM 784 N N . GLU A 1 103 ? 1.558 -11.256 -12.476 1.00 53.56 103 GLU A N 1
ATOM 785 C CA . GLU A 1 103 ? 1.876 -12.402 -11.597 1.00 53.56 103 GLU A CA 1
ATOM 786 C C . GLU A 1 103 ? 1.450 -12.200 -10.128 1.00 53.56 103 GLU A C 1
ATOM 788 O O . GLU A 1 103 ? 1.460 -13.149 -9.347 1.00 53.56 103 GLU A O 1
ATOM 793 N N . LEU A 1 104 ? 1.093 -10.973 -9.736 1.00 52.22 104 LEU A N 1
ATOM 794 C CA . LEU A 1 104 ? 0.731 -10.602 -8.361 1.00 52.22 104 LEU A CA 1
ATOM 795 C C . LEU A 1 104 ? -0.774 -10.661 -8.058 1.00 52.22 104 LEU A C 1
ATOM 797 O O . LEU A 1 104 ? -1.140 -10.617 -6.882 1.00 52.22 104 LEU A O 1
ATOM 801 N N . LEU A 1 105 ? -1.618 -10.700 -9.094 1.00 48.75 105 LEU A N 1
ATOM 802 C CA . LEU A 1 105 ? -3.082 -10.816 -9.010 1.00 48.75 105 LEU A CA 1
ATOM 803 C C . LEU A 1 105 ? -3.524 -12.276 -9.132 1.00 48.75 105 LEU A C 1
ATOM 805 O O . LEU A 1 105 ? -4.492 -12.635 -8.425 1.00 48.75 105 LEU A O 1
#

Foldseek 3Di:
DDDDDDPDPDDVVVVVVVVVVLVVVCVVDLVSLVVQLVVLLVVLVVCLVVVVLVCNLVSVVSNVVSVVPRPDDDVVDCSVVSVCVSLVSQCPDDPPSNVVVVVVD

pLDDT: mean 71.48, std 14.36, range [33.81, 88.88]

Radius of gyration: 16.66 Å; Cα contacts (8 Å, |Δi|>4): 49; chains: 1; bounding box: 61×21×41 Å

InterPro domains:
  IPR019522 Phosphoinositide 3-kinase regulatory subunit 5/6 [PF10486] (8-105)
  IPR019522 Phosphoinositide 3-kinase regulatory subunit 5/6 [PTHR15593] (11-105)

Nearest PDB structures (foldseek):
  8soc-assembly1_B  TM=8.438E-01  e=6.574E-07  Sus scrofa
  8sod-assembly1_B  TM=8.163E-01  e=9.808E-07  Sus scrofa
  8so9-assembly1_B  TM=8.513E-01  e=1.640E-06  Sus scrofa
  8soa-assembly1_B  TM=8.465E-01  e=2.183E-06  Sus scrofa
  8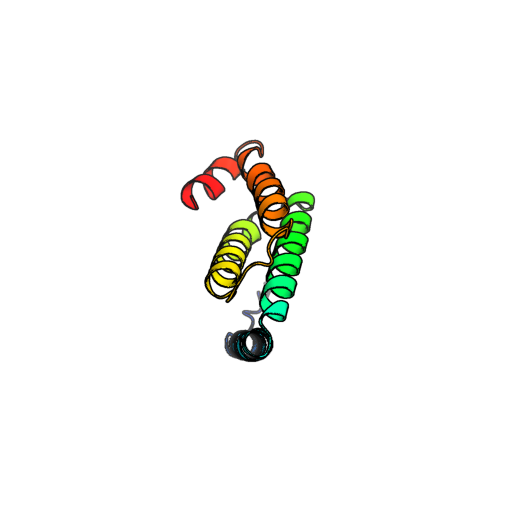sob-assembly1_B  TM=8.557E-01  e=2.591E-06  Sus scrofa

Solvent-accessible surface area (backbone atoms only — not comparable to full-atom values): 6375 Å² total; per-residue (Å²): 139,87,86,78,83,81,80,76,76,76,62,65,67,67,53,51,56,48,52,53,53,48,51,55,58,33,72,73,36,65,66,42,28,53,53,50,40,52,50,47,52,53,51,50,48,50,35,59,77,68,67,44,69,87,51,49,63,62,46,52,54,50,41,52,50,37,58,72,68,33,81,70,82,64,89,88,58,59,64,63,60,53,47,51,54,55,54,47,53,55,69,68,40,75,79,81,58,36,63,68,56,60,78,74,112

Sequence (105 aa):
HGAMSDHASVPTAGLCLNCWSLQELVSRDAGNYLILVEKILAKTKEVQESCDYGLVTPLALLFYSAVLYAPHLPPGSELLLKAASVYHGFLTWPVPYCDTSRELL

Secondary structure (DSSP, 8-state):
-----------HHHHHHHHHHHHHHHHT-HHHHHHHHHHHHHHHHHHHHTT-GGGHHHHHHHHHHHHHH-S-PPTT-THHHHHHHHHHHHHTPPTTTHHHHHT--

Mean predicted aligned error: 11.82 Å